Protein AF-A0A535BBU9-F1 (afdb_monomer)

Mean predicted aligned error: 6.26 Å

Solvent-accessible surface area (backbone atoms only — not comparable to full-atom values): 6568 Å² total; per-residue (Å²): 130,86,76,53,71,64,62,54,52,47,43,52,56,16,50,41,38,66,32,58,55,53,78,91,78,85,64,102,66,55,45,22,62,39,88,97,40,76,40,76,82,82,88,66,98,69,74,62,65,70,58,57,48,47,49,50,55,28,48,76,70,32,73,98,47,86,40,62,40,76,49,74,51,74,53,91,98,52,83,68,46,76,44,82,46,59,55,66,65,68,52,30,73,76,65,23,49,96,76,77,86,76,132

Structure (mmCIF, N/CA/C/O backbone):
data_AF-A0A535BBU9-F1
#
_entry.id   AF-A0A535BBU9-F1
#
loop_
_atom_site.group_PDB
_atom_site.id
_atom_site.type_symbol
_atom_site.label_atom_id
_atom_site.label_alt_id
_atom_site.label_comp_id
_atom_site.label_asym_id
_atom_site.label_entity_id
_atom_site.label_seq_id
_atom_site.pdbx_PDB_ins_code
_atom_site.Cartn_x
_atom_site.Cartn_y
_atom_site.Cartn_z
_atom_site.occupancy
_atom_site.B_iso_or_equiv
_atom_site.auth_seq_id
_atom_site.auth_comp_id
_atom_site.auth_asym_id
_atom_site.auth_atom_id
_atom_site.pdbx_PDB_model_num
ATOM 1 N N . MET A 1 1 ? 28.870 3.635 -14.267 1.00 46.66 1 MET A N 1
ATOM 2 C CA . MET A 1 1 ? 28.048 4.583 -13.481 1.00 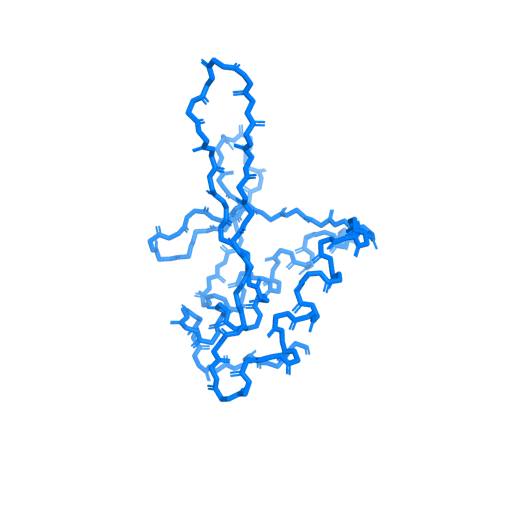46.66 1 MET A CA 1
ATOM 3 C C . MET A 1 1 ? 27.429 3.824 -12.326 1.00 46.66 1 MET A C 1
ATOM 5 O O . MET A 1 1 ? 26.685 2.888 -12.581 1.00 46.66 1 MET A O 1
ATOM 9 N N . THR A 1 2 ? 27.770 4.173 -11.087 1.00 50.38 2 THR A N 1
ATOM 10 C CA . THR A 1 2 ? 27.231 3.526 -9.886 1.00 50.38 2 THR A CA 1
ATOM 11 C C . THR A 1 2 ? 25.719 3.693 -9.878 1.00 50.38 2 THR A C 1
ATOM 13 O O . THR A 1 2 ? 25.209 4.814 -9.817 1.00 50.38 2 THR A O 1
ATOM 16 N N . ASP A 1 3 ? 24.997 2.588 -10.014 1.00 59.50 3 ASP A N 1
ATOM 1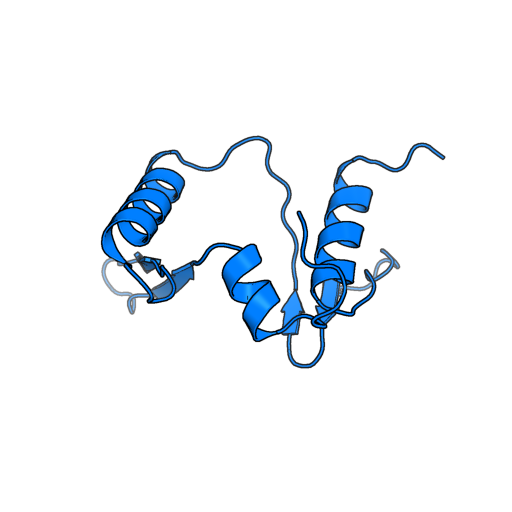7 C CA . ASP A 1 3 ? 23.547 2.609 -9.958 1.00 59.50 3 ASP A CA 1
ATOM 18 C C . ASP A 1 3 ? 23.148 3.044 -8.545 1.00 59.50 3 ASP A C 1
ATOM 20 O O . ASP A 1 3 ? 23.429 2.358 -7.559 1.00 59.50 3 ASP A O 1
ATOM 24 N N . ARG A 1 4 ? 22.594 4.256 -8.421 1.00 75.12 4 ARG A N 1
ATOM 25 C CA . ARG A 1 4 ? 22.166 4.771 -7.118 1.00 75.12 4 ARG A CA 1
ATOM 26 C C . ARG A 1 4 ? 21.153 3.778 -6.549 1.00 75.12 4 ARG A C 1
ATOM 28 O O . ARG A 1 4 ? 20.250 3.368 -7.269 1.00 75.12 4 ARG A O 1
ATOM 35 N N . ALA A 1 5 ? 21.287 3.414 -5.274 1.00 78.62 5 ALA A N 1
ATOM 36 C CA . ALA A 1 5 ? 20.502 2.344 -4.649 1.00 78.62 5 ALA A CA 1
ATOM 37 C C . ALA A 1 5 ? 18.978 2.457 -4.879 1.00 78.62 5 ALA A C 1
ATOM 39 O O . ALA A 1 5 ? 18.308 1.438 -5.005 1.00 78.62 5 ALA A O 1
ATOM 40 N N . TRP A 1 6 ? 18.451 3.680 -5.007 1.00 76.44 6 TRP A N 1
ATOM 41 C CA . TRP A 1 6 ? 17.043 3.933 -5.326 1.00 76.44 6 TRP A CA 1
ATOM 42 C C . TRP A 1 6 ? 16.629 3.444 -6.726 1.00 76.44 6 TRP A C 1
ATOM 44 O O . TRP A 1 6 ? 15.581 2.823 -6.852 1.00 76.44 6 TRP A O 1
ATOM 54 N N . LYS A 1 7 ? 17.480 3.603 -7.753 1.00 82.94 7 LYS A N 1
ATOM 55 C CA . LYS A 1 7 ? 17.219 3.093 -9.113 1.00 82.94 7 LYS A CA 1
ATOM 56 C C . LYS A 1 7 ? 17.174 1.569 -9.145 1.00 82.94 7 LYS A C 1
ATOM 58 O O . LYS A 1 7 ? 16.434 0.983 -9.932 1.00 82.94 7 LYS A O 1
ATOM 63 N N . ARG A 1 8 ? 17.986 0.910 -8.312 1.00 86.75 8 ARG A N 1
ATOM 64 C CA . ARG A 1 8 ? 17.964 -0.552 -8.179 1.00 86.75 8 ARG A CA 1
ATOM 65 C C . ARG A 1 8 ? 16.633 -1.021 -7.597 1.00 86.75 8 ARG A C 1
ATOM 67 O O . ARG A 1 8 ? 16.032 -1.925 -8.161 1.00 86.75 8 ARG A O 1
ATOM 74 N N . GLN A 1 9 ? 16.166 -0.376 -6.529 1.00 86.88 9 GLN A N 1
ATOM 75 C CA . GLN A 1 9 ? 14.880 -0.707 -5.908 1.00 86.88 9 GLN A CA 1
ATOM 76 C C . GLN A 1 9 ? 13.703 -0.479 -6.862 1.00 86.88 9 GLN A C 1
ATOM 78 O O . GLN A 1 9 ? 12.855 -1.351 -6.989 1.00 86.88 9 GLN A O 1
ATOM 83 N N . GLU A 1 10 ? 13.688 0.623 -7.615 1.00 88.75 10 GLU A N 1
ATOM 84 C CA . GLU A 1 10 ? 12.648 0.857 -8.630 1.00 88.75 10 GLU A CA 1
ATOM 85 C C . GLU A 1 10 ? 12.630 -0.222 -9.714 1.00 88.75 10 GLU A C 1
ATOM 87 O O . GLU A 1 10 ? 11.563 -0.632 -10.153 1.00 88.75 10 GLU A O 1
ATOM 92 N N . ARG A 1 11 ? 13.797 -0.716 -10.150 1.00 89.88 11 ARG A N 1
ATOM 93 C CA . ARG A 1 11 ? 13.846 -1.825 -11.115 1.00 89.88 11 ARG A CA 1
ATOM 94 C C . ARG A 1 11 ? 13.326 -3.132 -10.520 1.00 89.88 11 ARG A C 1
ATOM 96 O O . ARG A 1 11 ? 12.666 -3.865 -11.240 1.00 89.88 11 ARG A O 1
ATOM 103 N N . GLN A 1 12 ? 13.605 -3.408 -9.245 1.00 89.56 12 GLN A N 1
ATOM 104 C CA . GLN A 1 12 ? 13.073 -4.588 -8.554 1.00 89.56 12 GLN A CA 1
ATOM 105 C C . GLN A 1 12 ? 11.547 -4.525 -8.452 1.00 89.56 12 GLN A C 1
ATOM 107 O O . GLN A 1 12 ? 10.877 -5.484 -8.812 1.00 89.56 12 GLN A O 1
ATOM 112 N N . VAL A 1 13 ? 11.000 -3.374 -8.051 1.00 91.38 13 VAL A N 1
ATOM 113 C CA . VAL A 1 13 ? 9.548 -3.145 -8.017 1.00 91.38 13 VAL A CA 1
ATOM 114 C C . VAL A 1 13 ? 8.945 -3.223 -9.418 1.00 91.38 13 VAL A C 1
ATOM 116 O O . VAL A 1 13 ? 7.888 -3.806 -9.582 1.00 91.38 13 VAL A O 1
ATOM 119 N N . ALA A 1 14 ? 9.601 -2.690 -10.450 1.00 90.94 14 ALA A N 1
ATOM 120 C CA . ALA A 1 14 ? 9.088 -2.794 -11.815 1.00 90.94 14 ALA A CA 1
ATOM 121 C C . ALA A 1 14 ? 9.045 -4.250 -12.298 1.00 90.94 14 ALA A C 1
ATOM 123 O O . ALA A 1 14 ? 8.027 -4.679 -12.832 1.00 90.94 14 ALA A O 1
ATOM 124 N N . ALA A 1 15 ? 10.121 -5.007 -12.061 1.00 90.06 15 ALA A N 1
ATOM 125 C CA . ALA A 1 15 ? 10.216 -6.415 -12.433 1.00 90.06 15 ALA A CA 1
ATOM 126 C C . ALA A 1 15 ? 9.146 -7.264 -11.732 1.00 90.06 15 ALA A C 1
ATOM 128 O O . ALA A 1 15 ? 8.483 -8.055 -12.391 1.00 90.06 15 ALA A O 1
ATOM 129 N N . ALA A 1 16 ? 8.909 -7.016 -10.439 1.00 88.81 16 ALA A N 1
ATOM 130 C CA . ALA A 1 16 ? 7.835 -7.635 -9.659 1.00 88.81 16 ALA A CA 1
ATOM 131 C C . ALA A 1 16 ? 6.453 -7.526 -10.311 1.00 88.81 16 ALA A C 1
ATOM 133 O O . ALA A 1 16 ? 5.591 -8.370 -10.107 1.00 88.81 16 ALA A O 1
ATOM 134 N N . LEU A 1 17 ? 6.237 -6.445 -11.058 1.00 89.06 17 LEU A N 1
ATOM 135 C CA . LEU A 1 17 ? 4.965 -6.103 -11.682 1.00 89.06 17 LEU A CA 1
ATOM 136 C C . LEU A 1 17 ? 4.940 -6.434 -13.173 1.00 89.06 17 LEU A C 1
ATOM 138 O O . LEU A 1 17 ? 4.117 -5.877 -13.897 1.00 89.06 17 LEU A O 1
ATOM 142 N N . GLY A 1 18 ? 5.885 -7.250 -13.656 1.00 86.88 18 GLY A N 1
ATOM 143 C CA . GLY A 1 18 ? 6.002 -7.567 -15.082 1.00 86.88 18 GLY A CA 1
ATOM 144 C C . GLY A 1 18 ? 6.323 -6.344 -15.952 1.00 86.88 18 GLY A C 1
ATOM 145 O O . GLY A 1 18 ? 6.052 -6.324 -17.151 1.00 86.88 18 GLY A O 1
ATOM 146 N N . SER A 1 19 ? 6.872 -5.279 -15.361 1.00 89.06 19 SER A N 1
ATOM 147 C CA . SER A 1 19 ? 7.022 -3.971 -15.998 1.00 89.06 19 SER A CA 1
ATOM 148 C C . SER A 1 19 ? 8.475 -3.471 -16.013 1.00 89.06 19 SER A C 1
ATOM 150 O O . SER A 1 19 ? 9.427 -4.130 -15.587 1.00 89.06 19 SER A O 1
ATOM 152 N N . ARG A 1 20 ? 8.680 -2.277 -16.576 1.00 86.62 20 ARG A N 1
ATOM 153 C CA . ARG A 1 20 ? 9.949 -1.558 -16.636 1.00 86.62 20 ARG A CA 1
ATOM 154 C C . ARG A 1 20 ? 9.785 -0.154 -16.072 1.00 86.62 20 ARG A C 1
ATOM 156 O O . ARG A 1 20 ? 8.767 0.506 -16.243 1.00 86.62 20 ARG A O 1
ATOM 163 N N . ARG A 1 21 ? 10.850 0.323 -15.433 1.00 89.62 21 ARG A N 1
ATOM 164 C CA . ARG A 1 21 ? 10.924 1.681 -14.901 1.00 89.62 21 ARG A CA 1
ATOM 165 C C . ARG A 1 21 ? 10.978 2.720 -16.022 1.00 89.62 21 ARG A C 1
ATOM 167 O O . ARG A 1 21 ? 11.762 2.579 -16.964 1.00 89.62 21 ARG A O 1
ATOM 174 N N . ASN A 1 22 ? 10.275 3.826 -15.832 1.00 87.62 22 ASN A N 1
ATOM 175 C CA . ASN A 1 22 ? 10.371 5.004 -16.673 1.00 87.62 22 ASN A CA 1
ATOM 176 C C . ASN A 1 22 ? 11.705 5.759 -16.494 1.00 87.62 22 ASN A C 1
ATOM 178 O O . ASN A 1 22 ? 12.196 5.957 -15.372 1.00 87.62 22 ASN A O 1
ATOM 182 N N . PRO A 1 23 ? 12.355 6.190 -17.591 1.00 82.31 23 PRO A N 1
ATOM 183 C CA . PRO A 1 23 ? 13.516 7.063 -17.506 1.00 82.31 23 PRO A CA 1
ATOM 184 C C . PRO A 1 23 ? 13.107 8.443 -16.978 1.00 82.31 23 PRO A C 1
ATOM 186 O O . PRO A 1 23 ? 12.016 8.928 -17.251 1.00 82.31 23 PRO A O 1
ATOM 189 N N . ASN A 1 24 ? 14.007 9.098 -16.243 1.00 71.69 24 ASN A N 1
ATOM 190 C CA . ASN A 1 24 ? 13.796 10.479 -15.820 1.00 71.69 24 ASN A CA 1
ATOM 191 C C . ASN A 1 24 ? 14.158 11.404 -16.996 1.00 71.69 24 ASN A C 1
ATOM 193 O O . ASN A 1 24 ? 15.317 11.795 -17.132 1.00 71.69 24 ASN A O 1
ATOM 197 N N . SER A 1 25 ? 13.198 11.647 -17.890 1.00 70.56 25 SER A N 1
ATOM 198 C CA . SER A 1 25 ? 13.350 12.459 -19.108 1.00 70.56 25 SER A CA 1
ATOM 199 C C . SER A 1 25 ? 13.008 13.942 -18.911 1.00 70.56 25 SER A C 1
ATOM 201 O O . SER A 1 25 ? 13.025 14.696 -19.878 1.00 70.56 25 SER A O 1
ATOM 203 N N . GLY A 1 26 ? 12.719 14.383 -17.679 1.00 63.00 26 GLY A N 1
ATOM 204 C CA . GLY A 1 26 ? 12.297 15.760 -17.387 1.00 63.00 26 GLY A CA 1
ATOM 205 C C . GLY A 1 26 ? 10.804 16.032 -17.612 1.00 63.00 26 GLY A C 1
ATOM 206 O O . GLY A 1 26 ? 10.342 17.134 -17.335 1.00 63.00 26 GLY A O 1
ATOM 207 N N . GLU A 1 27 ? 10.041 15.033 -18.055 1.00 70.50 27 GLU A N 1
ATOM 208 C CA . GLU A 1 27 ? 8.578 15.073 -18.107 1.00 70.50 27 GLU A CA 1
ATOM 209 C C . GLU A 1 27 ? 7.979 14.538 -16.796 1.00 70.50 27 GLU A C 1
ATOM 211 O O . GLU A 1 27 ? 8.543 13.638 -16.170 1.00 70.50 27 GLU A O 1
ATOM 216 N N . HIS A 1 28 ? 6.826 15.073 -16.373 1.00 69.50 28 HIS A N 1
ATOM 217 C CA . HIS A 1 28 ? 6.067 14.550 -15.231 1.00 69.50 28 HIS A CA 1
ATOM 218 C C . HIS A 1 28 ? 5.485 13.170 -15.570 1.00 69.50 28 HIS A C 1
ATOM 220 O O . HIS A 1 28 ? 4.343 13.052 -16.010 1.00 69.50 28 HIS A O 1
ATOM 226 N N . ARG A 1 29 ? 6.290 12.125 -15.375 1.00 82.69 29 ARG A N 1
ATOM 227 C CA . ARG A 1 29 ? 5.932 10.721 -15.588 1.00 82.69 29 ARG A CA 1
ATOM 228 C C . ARG A 1 29 ? 6.052 9.966 -14.267 1.00 82.69 29 ARG A C 1
ATOM 230 O O . ARG A 1 29 ? 6.923 10.277 -13.462 1.00 82.69 29 ARG A O 1
ATOM 237 N N . THR A 1 30 ? 5.173 8.993 -14.051 1.00 88.88 30 THR A N 1
ATOM 238 C CA . THR A 1 30 ? 5.263 8.076 -12.906 1.00 88.88 30 THR A CA 1
ATOM 239 C C . THR A 1 30 ? 6.523 7.210 -13.004 1.00 88.88 30 THR A C 1
ATOM 241 O O . THR A 1 30 ? 7.044 7.014 -14.107 1.00 88.88 30 THR A O 1
ATOM 244 N N . ASP A 1 31 ? 7.010 6.663 -11.890 1.00 90.12 31 ASP A N 1
ATOM 245 C CA . ASP A 1 31 ? 8.239 5.865 -11.890 1.00 90.12 31 ASP A CA 1
ATOM 246 C C . ASP A 1 31 ? 8.092 4.557 -12.682 1.00 90.12 31 ASP A C 1
ATOM 248 O O . ASP A 1 31 ? 9.047 4.128 -13.339 1.00 90.12 31 ASP A O 1
ATOM 252 N N . ILE A 1 32 ? 6.920 3.913 -12.635 1.00 91.06 32 ILE A N 1
ATOM 253 C CA . ILE A 1 32 ? 6.648 2.614 -13.273 1.00 91.06 32 ILE A CA 1
ATOM 254 C C . ILE A 1 32 ? 5.219 2.597 -13.841 1.00 91.06 32 ILE A C 1
ATOM 256 O O . ILE A 1 32 ? 4.261 2.880 -13.124 1.00 91.06 32 ILE A O 1
ATOM 260 N N . ASP A 1 33 ? 5.075 2.210 -15.111 1.00 90.62 33 ASP A N 1
ATOM 261 C CA . ASP A 1 33 ? 3.773 1.957 -15.748 1.00 90.62 33 ASP A CA 1
ATOM 262 C C . ASP A 1 33 ? 3.476 0.449 -15.726 1.00 90.62 33 ASP A C 1
ATOM 264 O O . ASP A 1 33 ? 4.053 -0.304 -16.507 1.00 90.62 33 ASP A O 1
ATOM 268 N N . ALA A 1 34 ? 2.601 -0.028 -14.841 1.00 88.44 34 ALA A N 1
ATOM 269 C CA . ALA A 1 34 ? 2.298 -1.455 -14.680 1.00 88.44 34 ALA A CA 1
ATOM 270 C C . ALA A 1 34 ? 0.828 -1.743 -15.009 1.00 88.44 34 ALA A C 1
ATOM 272 O O . ALA A 1 34 ? -0.047 -1.662 -14.147 1.00 88.44 34 ALA A O 1
ATOM 273 N N . GLY A 1 35 ? 0.544 -2.051 -16.279 1.00 86.50 35 GLY A N 1
ATOM 274 C CA . GLY A 1 35 ? -0.820 -2.291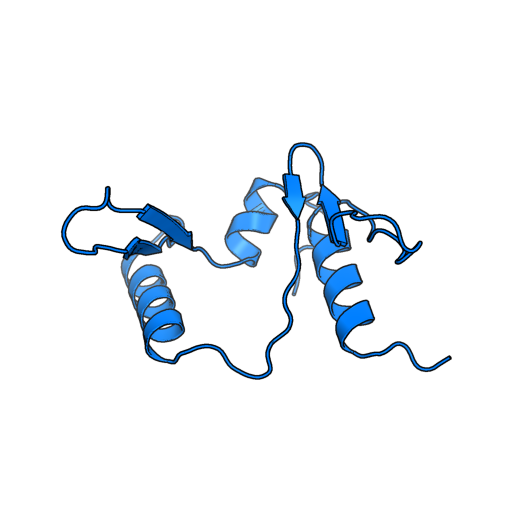 -16.755 1.00 86.50 35 GLY A CA 1
ATOM 275 C C . GLY A 1 35 ? -1.739 -1.094 -16.458 1.00 86.50 35 GLY A C 1
ATOM 276 O O . GLY A 1 35 ? -1.475 -0.002 -16.962 1.00 86.50 35 GLY A O 1
ATOM 277 N N . PRO A 1 36 ? -2.807 -1.252 -15.650 1.00 89.25 36 PRO A N 1
ATOM 278 C CA . PRO A 1 36 ? -3.697 -0.150 -15.282 1.00 89.25 36 PRO A CA 1
ATOM 279 C C . PRO A 1 36 ? -3.119 0.792 -14.206 1.00 89.25 36 PRO A C 1
ATOM 281 O O . PRO A 1 36 ? -3.782 1.761 -13.833 1.00 89.25 36 PRO A O 1
ATOM 284 N N . PHE A 1 37 ? -1.929 0.511 -13.666 1.00 90.69 37 PHE A N 1
ATOM 285 C CA . PHE A 1 37 ? -1.363 1.230 -12.526 1.00 90.69 37 PHE A CA 1
ATOM 286 C C . PHE A 1 37 ? -0.242 2.192 -12.937 1.00 90.69 37 PHE A C 1
ATOM 288 O O . PHE A 1 37 ? 0.736 1.795 -13.568 1.00 90.69 37 PHE A O 1
ATOM 295 N N . ALA A 1 38 ? -0.357 3.446 -12.494 1.00 92.44 38 ALA A N 1
ATOM 296 C CA . ALA A 1 38 ? 0.732 4.421 -12.488 1.00 92.44 38 ALA A CA 1
ATOM 297 C C . ALA A 1 38 ? 1.391 4.419 -11.099 1.00 92.44 38 ALA A C 1
ATOM 299 O O . ALA A 1 38 ? 0.803 4.906 -10.128 1.00 92.44 38 ALA A O 1
ATOM 300 N N . VAL A 1 39 ? 2.572 3.810 -10.984 1.00 92.00 39 VAL A N 1
ATOM 301 C CA . VAL A 1 39 ? 3.221 3.514 -9.702 1.00 92.00 39 VAL A CA 1
ATOM 302 C C . VAL A 1 39 ? 4.338 4.514 -9.410 1.00 92.00 39 VAL A C 1
ATOM 304 O O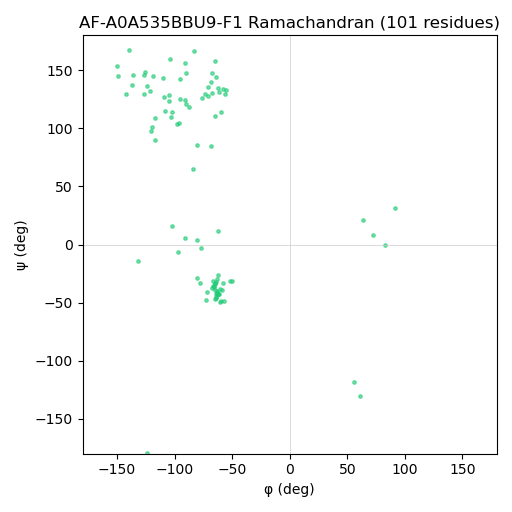 . VAL A 1 39 ? 5.384 4.526 -10.057 1.00 92.00 39 VAL A O 1
ATOM 307 N N . GLU A 1 40 ? 4.128 5.314 -8.366 1.00 93.62 40 GLU A N 1
ATOM 308 C CA . GLU A 1 40 ? 5.150 6.160 -7.746 1.00 93.62 40 GLU A CA 1
ATOM 309 C C . GLU A 1 40 ? 5.863 5.376 -6.633 1.00 93.62 40 GLU A C 1
ATOM 311 O O . GLU A 1 40 ? 5.236 4.965 -5.650 1.00 93.62 40 GLU A O 1
ATOM 316 N N . HIS A 1 41 ? 7.178 5.202 -6.737 1.00 92.12 41 HIS A N 1
ATOM 317 C CA . HIS A 1 41 ? 7.968 4.429 -5.787 1.00 92.12 41 HIS A CA 1
ATOM 318 C C . HIS A 1 41 ? 8.783 5.338 -4.858 1.00 92.12 41 HIS A C 1
ATOM 320 O O . HIS A 1 41 ? 9.616 6.143 -5.266 1.00 92.12 41 HIS A O 1
ATOM 326 N N . LYS A 1 42 ? 8.594 5.179 -3.542 1.00 90.44 42 LYS A N 1
ATOM 327 C CA . LYS A 1 42 ? 9.292 5.986 -2.530 1.00 90.44 42 LYS A CA 1
ATOM 328 C C . LYS A 1 42 ? 10.122 5.122 -1.596 1.00 90.44 42 LYS A C 1
ATOM 330 O O . LYS A 1 42 ? 9.647 4.659 -0.565 1.00 90.44 42 LYS A O 1
ATOM 335 N N . ALA A 1 43 ? 11.414 5.033 -1.893 1.00 89.62 43 ALA A N 1
ATOM 336 C CA . ALA A 1 43 ? 12.389 4.431 -0.994 1.00 89.62 43 ALA A CA 1
ATOM 337 C C . ALA A 1 43 ? 12.583 5.277 0.280 1.00 89.62 43 ALA A C 1
ATOM 339 O O . ALA A 1 43 ? 12.821 6.491 0.215 1.00 89.62 43 ALA A O 1
ATOM 340 N N . ARG A 1 44 ? 12.518 4.647 1.456 1.00 90.75 44 ARG A N 1
ATOM 341 C CA . ARG A 1 44 ? 12.840 5.250 2.760 1.00 90.75 44 ARG A CA 1
ATOM 342 C C . ARG A 1 44 ? 13.678 4.275 3.581 1.00 90.75 44 ARG A C 1
ATOM 344 O O . ARG A 1 44 ? 13.485 3.071 3.498 1.00 90.75 44 ARG A O 1
ATOM 351 N N . LYS A 1 45 ? 14.603 4.799 4.393 1.00 91.25 45 LYS A N 1
ATOM 352 C CA . LYS A 1 45 ? 15.434 3.976 5.293 1.00 91.25 45 LYS A CA 1
ATOM 353 C C . LYS A 1 45 ? 14.605 3.319 6.402 1.00 91.25 45 LYS A C 1
ATOM 355 O O . LYS A 1 45 ? 14.952 2.247 6.880 1.00 91.25 45 LYS A O 1
ATOM 360 N N . SER A 1 46 ? 13.537 3.983 6.828 1.00 93.38 46 SER A N 1
ATOM 361 C CA . SER A 1 46 ? 12.597 3.48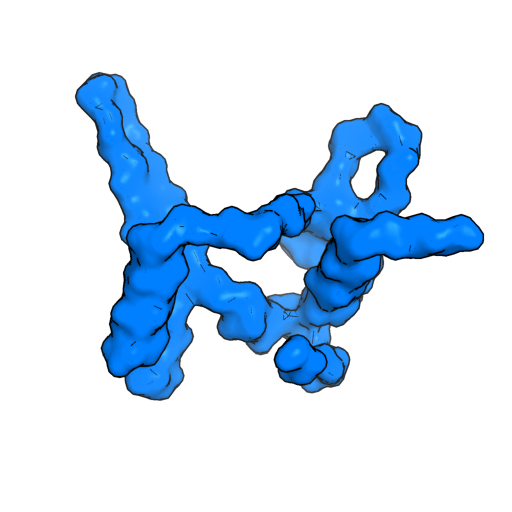0 7.819 1.00 93.38 46 SER A CA 1
ATOM 362 C C . SER A 1 46 ? 11.206 4.043 7.560 1.00 93.38 46 SER A C 1
ATOM 364 O O . SER A 1 46 ? 11.049 5.135 7.007 1.00 93.38 46 SER A O 1
ATOM 366 N N . MET A 1 47 ? 10.203 3.286 7.991 1.00 95.62 47 MET A N 1
ATOM 367 C CA . MET A 1 47 ? 8.807 3.705 8.025 1.00 95.62 47 MET A CA 1
ATOM 368 C C . MET A 1 47 ? 8.400 4.039 9.469 1.00 95.62 47 MET A C 1
ATOM 370 O O . MET A 1 47 ? 9.060 3.588 10.413 1.00 95.62 47 MET A O 1
ATOM 374 N N . PRO A 1 48 ? 7.327 4.822 9.685 1.00 97.31 48 PRO A N 1
ATOM 375 C CA . PRO A 1 48 ? 6.793 5.046 11.023 1.00 97.31 48 PRO A CA 1
ATOM 376 C C . PRO A 1 48 ? 6.445 3.720 11.711 1.00 97.31 48 PRO A C 1
ATOM 378 O O . PRO A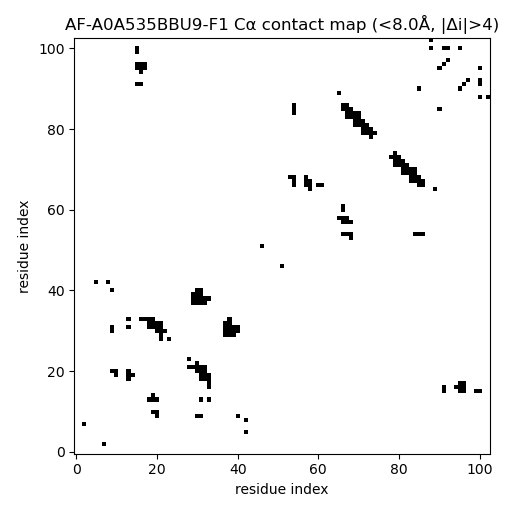 1 48 ? 5.725 2.899 11.147 1.00 97.31 48 PRO A O 1
ATOM 381 N N . LYS A 1 49 ? 6.915 3.523 12.949 1.00 97.69 49 LYS A N 1
ATOM 382 C CA . LYS A 1 49 ? 6.736 2.252 13.681 1.00 97.69 49 LYS A CA 1
ATOM 383 C C . LYS A 1 49 ? 5.272 1.848 13.855 1.00 97.69 49 LYS A C 1
ATOM 385 O O . LYS A 1 49 ? 4.964 0.664 13.859 1.00 97.69 49 LYS A O 1
ATOM 390 N N . TRP A 1 50 ? 4.373 2.821 13.999 1.00 97.38 50 TRP A N 1
ATOM 391 C CA . TRP A 1 50 ? 2.942 2.546 14.126 1.00 97.38 50 TRP A CA 1
ATOM 392 C C . TRP A 1 50 ? 2.365 1.923 12.846 1.00 97.38 50 TRP A C 1
ATOM 394 O O . TRP A 1 50 ? 1.483 1.075 12.931 1.00 97.38 50 TRP A O 1
ATOM 404 N N . LEU A 1 51 ? 2.886 2.294 11.670 1.00 96.94 51 LEU A N 1
ATOM 405 C CA . LEU A 1 51 ? 2.429 1.765 10.387 1.00 96.94 51 LEU A CA 1
ATOM 406 C C . LEU A 1 51 ? 2.889 0.319 10.210 1.00 96.94 51 LEU A C 1
ATOM 408 O O . LEU A 1 51 ? 2.086 -0.553 9.889 1.00 96.94 51 LEU A O 1
ATOM 412 N N . THR A 1 52 ? 4.169 0.050 10.477 1.00 96.00 52 THR A N 1
ATOM 413 C CA . THR A 1 52 ? 4.702 -1.317 10.402 1.00 96.00 52 THR A CA 1
ATOM 414 C C . THR A 1 52 ? 4.088 -2.217 11.475 1.00 96.00 52 THR A C 1
ATOM 416 O O . THR A 1 52 ? 3.804 -3.377 11.204 1.00 96.00 52 THR A O 1
ATOM 419 N N . GLY A 1 53 ? 3.805 -1.683 12.669 1.00 97.94 53 GLY A N 1
ATOM 420 C CA . GLY A 1 53 ? 3.070 -2.394 13.718 1.00 97.94 53 GLY A CA 1
ATOM 421 C C . GLY A 1 53 ? 1.642 -2.764 13.307 1.00 97.94 53 GLY A C 1
ATOM 422 O O . GLY A 1 53 ? 1.226 -3.898 13.530 1.00 97.94 53 GLY A O 1
ATOM 423 N N . ALA A 1 54 ? 0.913 -1.854 12.652 1.00 98.06 54 ALA A N 1
ATOM 424 C CA . ALA A 1 54 ? -0.431 -2.133 12.143 1.00 98.06 54 ALA A CA 1
ATOM 425 C C . ALA A 1 54 ? -0.428 -3.238 11.071 1.00 98.06 54 ALA A C 1
ATOM 427 O O . ALA A 1 54 ? -1.271 -4.133 11.116 1.00 98.06 54 ALA A O 1
ATOM 428 N N . LEU A 1 55 ? 0.544 -3.218 10.150 1.00 97.12 55 LEU A N 1
ATOM 429 C CA . LEU A 1 55 ? 0.716 -4.271 9.139 1.00 97.12 55 LEU A CA 1
ATOM 430 C C . LEU A 1 55 ? 1.053 -5.623 9.779 1.00 97.12 55 LEU A C 1
ATOM 432 O O . LEU A 1 55 ? 0.459 -6.636 9.416 1.00 97.12 55 LEU A O 1
ATOM 436 N N . GLN A 1 56 ? 1.939 -5.644 10.780 1.00 97.31 56 GLN A N 1
ATOM 437 C CA . GLN A 1 56 ? 2.263 -6.870 11.510 1.00 97.31 56 GLN A CA 1
ATOM 438 C C . GLN A 1 56 ? 1.038 -7.439 12.236 1.00 97.31 56 GLN A C 1
ATOM 440 O O . GLN A 1 56 ? 0.798 -8.645 12.200 1.00 97.31 56 GLN A O 1
ATOM 445 N N . GLN A 1 57 ? 0.241 -6.583 12.878 1.00 98.19 57 GLN A N 1
ATOM 446 C CA . GLN A 1 57 ? -0.990 -7.003 13.543 1.00 98.19 57 GLN A CA 1
ATOM 447 C C . GLN A 1 57 ? -2.008 -7.566 12.543 1.00 98.19 57 GLN A C 1
ATOM 449 O O . GLN A 1 57 ? -2.626 -8.598 12.822 1.00 98.19 57 GLN A O 1
ATOM 454 N N . ALA A 1 58 ? -2.155 -6.925 11.377 1.00 98.06 58 ALA A N 1
ATOM 455 C CA . ALA A 1 58 ? -2.993 -7.429 10.296 1.00 98.06 58 ALA A CA 1
ATOM 456 C C . ALA A 1 58 ? -2.516 -8.814 9.836 1.00 98.06 58 ALA A C 1
ATOM 458 O O . ALA A 1 58 ? -3.323 -9.739 9.808 1.00 98.06 58 ALA A O 1
ATOM 459 N N . ARG A 1 59 ? -1.209 -8.988 9.588 1.00 96.94 59 ARG A N 1
ATOM 460 C CA . ARG A 1 59 ? -0.608 -10.274 9.195 1.00 96.94 59 ARG A CA 1
ATOM 461 C C . ARG A 1 59 ? -0.873 -11.380 10.210 1.00 96.94 59 ARG A C 1
ATOM 463 O O . ARG A 1 59 ? -1.363 -12.440 9.839 1.00 96.94 59 ARG A O 1
ATOM 470 N N . ASN A 1 60 ? -0.633 -11.113 11.491 1.00 97.75 60 ASN A N 1
ATOM 471 C CA . ASN A 1 60 ? -0.838 -12.097 12.556 1.00 97.75 60 ASN A CA 1
ATOM 472 C C . ASN A 1 60 ? -2.304 -12.545 12.684 1.00 97.75 60 ASN A C 1
ATOM 474 O O . ASN A 1 60 ? -2.569 -13.646 13.155 1.00 97.75 60 ASN A O 1
ATOM 478 N N . SER A 1 61 ? -3.252 -11.696 12.281 1.00 97.00 61 SER A N 1
ATOM 479 C CA . SER A 1 61 ? -4.693 -11.952 12.410 1.00 97.00 61 SER A CA 1
ATOM 480 C C . SER A 1 61 ? -5.331 -12.504 11.128 1.00 97.00 61 SER A C 1
ATOM 482 O O . SER A 1 61 ? -6.522 -12.830 11.117 1.00 97.00 61 SER A O 1
ATOM 484 N N . ALA A 1 62 ? -4.580 -12.567 10.025 1.00 97.00 62 ALA A N 1
ATOM 485 C CA . ALA A 1 62 ? -5.148 -12.820 8.708 1.00 97.00 62 ALA A CA 1
ATOM 486 C C . ALA A 1 62 ? -5.489 -14.301 8.473 1.00 97.00 62 ALA A C 1
ATOM 488 O O . ALA A 1 62 ? -6.513 -14.591 7.847 1.00 97.00 62 ALA A O 1
ATOM 489 N N . GLY A 1 63 ? -4.711 -15.229 9.044 1.00 95.44 63 GLY A N 1
ATOM 490 C CA . GLY A 1 63 ? -4.793 -16.650 8.688 1.00 95.44 63 GLY A CA 1
ATOM 491 C C . GLY A 1 63 ? -4.465 -16.828 7.205 1.00 95.44 63 GLY A C 1
ATOM 492 O O . GLY A 1 63 ? -3.506 -16.232 6.726 1.00 95.44 63 GLY A O 1
ATOM 493 N N . ASP A 1 64 ? -5.314 -17.552 6.475 1.00 94.12 64 ASP A N 1
ATOM 494 C CA . ASP A 1 64 ? -5.162 -17.778 5.025 1.00 94.12 64 ASP A CA 1
ATOM 495 C C . ASP A 1 64 ? -5.651 -16.602 4.155 1.00 94.12 64 ASP A C 1
ATOM 497 O O . ASP A 1 64 ? -5.694 -16.690 2.930 1.00 94.12 64 ASP A O 1
ATOM 501 N N . ARG A 1 65 ? -6.082 -15.497 4.773 1.00 95.38 65 ARG A N 1
ATOM 502 C CA . ARG A 1 65 ? -6.546 -14.296 4.063 1.00 95.38 65 ARG A CA 1
ATOM 503 C C . ARG A 1 65 ? -5.382 -13.333 3.843 1.00 95.38 65 ARG A C 1
ATOM 505 O O . ARG A 1 65 ? -4.442 -13.306 4.631 1.00 95.38 65 ARG A O 1
ATOM 512 N N . THR A 1 66 ? -5.486 -12.460 2.845 1.00 95.62 66 THR A N 1
ATOM 513 C CA . THR A 1 66 ? -4.498 -11.390 2.649 1.00 95.62 66 THR A CA 1
ATOM 514 C C . THR A 1 66 ? -4.617 -10.317 3.738 1.00 95.62 66 THR A C 1
ATOM 516 O O . THR A 1 66 ? -5.713 -9.785 3.959 1.00 95.62 66 THR A O 1
ATOM 519 N N . PRO A 1 67 ? -3.518 -9.960 4.425 1.00 97.50 67 PRO A N 1
ATOM 520 C CA . PRO A 1 67 ? -3.526 -8.903 5.423 1.00 97.50 67 PRO A CA 1
ATOM 521 C C . PRO A 1 67 ? -3.618 -7.517 4.783 1.00 97.50 67 PRO A C 1
ATOM 523 O O . PRO A 1 67 ? -2.829 -7.147 3.920 1.00 97.50 67 PRO A O 1
ATOM 526 N N . VAL A 1 68 ? -4.563 -6.710 5.264 1.00 97.62 68 VAL A N 1
ATOM 527 C CA . VAL A 1 68 ? -4.791 -5.348 4.772 1.00 97.62 68 VAL A CA 1
ATOM 528 C C . VAL A 1 68 ? -5.027 -4.409 5.949 1.00 97.62 68 VAL A C 1
ATOM 530 O O . VAL A 1 68 ? -5.779 -4.718 6.873 1.00 97.62 68 VAL A O 1
ATOM 533 N N . VAL A 1 69 ? -4.419 -3.227 5.895 1.00 98.31 69 VAL A N 1
ATOM 534 C CA . VAL A 1 69 ? -4.662 -2.115 6.814 1.00 98.31 69 VAL A CA 1
ATOM 535 C C . VAL A 1 69 ? -5.402 -1.013 6.064 1.00 98.31 69 VAL A C 1
ATOM 537 O O . VAL A 1 69 ? -4.941 -0.529 5.032 1.00 98.31 69 VAL A O 1
ATOM 540 N N . VAL A 1 70 ? -6.536 -0.567 6.607 1.00 98.12 70 VAL A N 1
ATOM 541 C CA . VAL A 1 70 ? -7.243 0.621 6.110 1.00 98.12 70 VAL A CA 1
ATOM 542 C C . VAL A 1 70 ? -6.975 1.789 7.050 1.00 98.12 70 VAL A C 1
ATOM 544 O O . VAL A 1 70 ? -7.470 1.826 8.176 1.00 98.12 70 VAL A O 1
ATOM 547 N N . LEU A 1 71 ? -6.208 2.769 6.583 1.00 97.75 71 LEU A N 1
ATOM 548 C CA . LEU A 1 71 ? -5.929 3.994 7.327 1.00 97.75 71 LEU A CA 1
ATOM 549 C C . LEU A 1 71 ? -6.972 5.044 6.976 1.00 97.75 71 LEU A C 1
ATOM 551 O O . LEU A 1 71 ? -7.126 5.390 5.809 1.00 97.75 71 LEU A O 1
ATOM 555 N N . THR A 1 72 ? -7.669 5.580 7.977 1.00 97.44 72 THR A N 1
ATOM 556 C CA . THR A 1 72 ? -8.625 6.675 7.777 1.00 97.44 72 THR A CA 1
ATOM 557 C C . THR A 1 72 ? -8.064 7.963 8.365 1.00 97.44 72 THR A C 1
ATOM 559 O O . THR A 1 72 ? -7.903 8.076 9.577 1.00 97.44 72 THR A O 1
ATOM 562 N N . GLN A 1 73 ? -7.799 8.953 7.515 1.00 96.69 73 GLN A N 1
ATOM 563 C CA . GLN A 1 73 ? -7.458 10.302 7.942 1.00 96.69 73 GLN A CA 1
ATOM 564 C C . GLN A 1 73 ? -8.739 11.115 8.126 1.00 96.69 73 GLN A C 1
ATOM 566 O O . GLN A 1 73 ? -9.489 11.348 7.175 1.00 96.69 73 GLN A O 1
ATOM 571 N N . VAL A 1 74 ? -8.968 11.569 9.356 1.00 95.88 74 VAL A N 1
ATOM 572 C CA . VAL A 1 74 ? -10.071 12.463 9.720 1.00 95.88 74 VAL A CA 1
ATOM 573 C C . VAL A 1 74 ? -9.530 13.845 10.068 1.00 95.88 74 VAL A C 1
ATOM 575 O O . VAL A 1 74 ? -8.469 13.982 10.670 1.00 95.88 74 VAL A O 1
ATOM 578 N N . SER A 1 75 ? -10.269 14.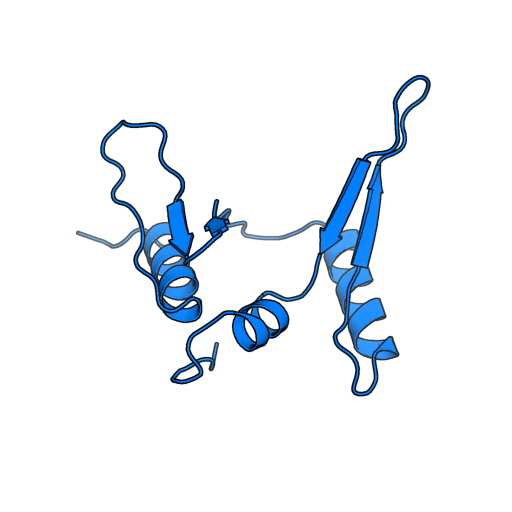883 9.695 1.00 93.88 75 SER A N 1
ATOM 579 C CA . SER A 1 75 ? -10.006 16.257 10.120 1.00 93.88 75 SER A CA 1
ATOM 580 C C . SER A 1 75 ? -11.324 17.014 10.185 1.00 93.88 75 SER A C 1
ATOM 582 O O . SER A 1 75 ? -12.206 16.771 9.357 1.00 93.88 75 SER A O 1
ATOM 584 N N . GLN A 1 76 ? -11.457 17.934 11.138 1.00 94.25 76 GLN A N 1
ATOM 585 C CA . GLN A 1 76 ? -12.677 18.719 11.307 1.00 94.25 76 GLN A CA 1
ATOM 586 C C . GLN A 1 76 ? -13.045 19.450 10.005 1.00 94.25 76 GLN A C 1
ATOM 588 O O . GLN A 1 76 ? -12.190 20.041 9.348 1.00 94.25 76 GLN A O 1
ATOM 593 N N . GLY A 1 77 ? -14.318 19.368 9.612 1.00 94.00 77 GLY A N 1
ATOM 594 C CA . GLY A 1 77 ? -14.838 20.045 8.421 1.00 94.00 77 GLY A CA 1
ATOM 595 C C . GLY A 1 77 ? -14.395 19.459 7.074 1.00 94.00 77 GLY A C 1
ATOM 596 O O . GLY A 1 77 ? -14.683 20.059 6.043 1.00 94.00 77 GLY A O 1
ATOM 597 N N . ARG A 1 78 ? -13.714 18.302 7.037 1.00 94.50 78 ARG A N 1
ATOM 598 C CA . ARG A 1 78 ? -13.353 17.625 5.777 1.00 94.50 78 ARG A CA 1
ATOM 599 C C . ARG A 1 78 ? -13.833 16.181 5.759 1.00 94.50 78 ARG A C 1
ATOM 601 O O . ARG A 1 78 ? -13.869 15.504 6.784 1.00 94.50 78 ARG A O 1
ATOM 608 N N . LYS A 1 79 ? -14.159 15.692 4.560 1.00 94.62 79 LYS A N 1
ATOM 609 C CA . LYS A 1 79 ? -14.475 14.278 4.335 1.00 94.62 79 LYS A CA 1
ATOM 610 C C . LYS A 1 79 ? -13.251 13.423 4.664 1.00 94.62 79 LYS A C 1
ATOM 612 O O . LYS A 1 79 ? -12.143 13.734 4.232 1.00 94.62 79 LYS A O 1
ATOM 617 N N . ALA A 1 80 ? -13.477 12.333 5.392 1.00 96.69 80 ALA A N 1
ATOM 618 C CA . ALA A 1 80 ? -12.425 11.391 5.734 1.00 96.69 80 ALA A CA 1
ATOM 619 C C . ALA A 1 80 ? -11.808 10.763 4.474 1.00 96.69 80 ALA A C 1
ATOM 621 O O . ALA A 1 80 ? -12.535 10.264 3.607 1.00 96.69 80 ALA A O 1
ATOM 622 N N . GLN A 1 81 ? -10.480 10.761 4.402 1.00 97.25 81 GLN A N 1
ATOM 623 C CA . GLN A 1 81 ? -9.723 10.082 3.351 1.00 97.25 81 GLN A CA 1
ATOM 624 C C . GLN A 1 81 ? -9.300 8.704 3.845 1.00 97.25 81 GLN A C 1
ATOM 626 O O . GLN A 1 81 ? -9.002 8.535 5.026 1.00 97.25 81 GLN A O 1
ATOM 631 N N . ARG A 1 82 ? -9.319 7.707 2.959 1.00 97.62 82 ARG A N 1
ATOM 632 C CA . ARG A 1 82 ? -8.982 6.322 3.293 1.00 97.62 82 ARG A CA 1
ATOM 633 C C . ARG A 1 82 ? -7.866 5.831 2.391 1.00 97.62 82 ARG A C 1
ATOM 635 O O . ARG A 1 82 ? -7.921 6.058 1.187 1.00 97.62 82 ARG A O 1
ATOM 642 N N . TYR A 1 83 ? -6.905 5.140 2.985 1.00 97.56 83 TYR A N 1
ATOM 643 C CA . TYR A 1 83 ? -5.788 4.510 2.298 1.00 97.56 83 TYR A CA 1
ATOM 644 C C . TYR A 1 83 ? -5.816 3.020 2.593 1.00 97.56 83 TYR A C 1
ATOM 646 O O . TYR A 1 83 ? -5.956 2.624 3.750 1.00 97.56 83 TYR A O 1
ATOM 654 N N . VAL A 1 84 ? -5.682 2.214 1.549 1.00 97.44 84 VAL A N 1
ATOM 655 C CA . VAL A 1 84 ? -5.504 0.769 1.665 1.00 97.44 84 VAL A CA 1
ATOM 656 C C . VAL A 1 84 ? -4.008 0.501 1.601 1.00 97.44 84 VAL A C 1
ATOM 658 O O . VAL A 1 84 ? -3.341 0.956 0.676 1.00 97.44 84 VAL A O 1
ATOM 661 N N . VAL A 1 85 ? -3.482 -0.185 2.610 1.00 97.12 85 VAL A N 1
ATOM 662 C CA . VAL A 1 85 ? -2.070 -0.554 2.704 1.00 97.12 85 VAL A CA 1
ATOM 663 C C . VAL A 1 85 ? -1.995 -2.056 2.926 1.00 97.12 85 VAL A C 1
ATOM 665 O O . VAL A 1 85 ? -2.652 -2.588 3.818 1.00 97.12 85 VAL A O 1
ATOM 668 N N . LEU A 1 86 ? -1.188 -2.726 2.123 1.00 95.69 86 LEU A N 1
ATOM 669 C CA . LEU A 1 86 ? -0.866 -4.143 2.226 1.00 95.69 86 LEU A CA 1
ATOM 670 C C . LEU A 1 86 ? 0.623 -4.326 1.938 1.00 95.69 86 LEU A C 1
ATOM 672 O O . LEU A 1 86 ? 1.286 -3.379 1.498 1.00 95.69 86 LEU A O 1
ATOM 676 N N . ASP A 1 87 ? 1.152 -5.510 2.232 1.00 93.44 87 ASP A N 1
ATOM 677 C CA . ASP A 1 87 ? 2.525 -5.824 1.858 1.00 93.44 87 ASP A CA 1
ATOM 678 C C . ASP A 1 87 ? 2.663 -5.831 0.330 1.00 93.44 87 ASP A C 1
ATOM 680 O O . ASP A 1 87 ? 1.744 -6.218 -0.395 1.00 93.44 87 ASP A O 1
ATOM 684 N N . PHE A 1 88 ? 3.807 -5.370 -0.172 1.00 93.62 88 PHE A N 1
ATOM 685 C CA . PHE A 1 88 ? 4.038 -5.338 -1.610 1.00 93.62 88 PHE A CA 1
ATOM 686 C C . PHE A 1 88 ? 4.071 -6.748 -2.204 1.00 93.62 88 PHE A C 1
ATOM 688 O O . PHE A 1 88 ? 3.631 -6.907 -3.333 1.00 93.62 88 PHE A O 1
ATOM 695 N N . SER A 1 89 ? 4.537 -7.753 -1.453 1.00 90.75 89 SER A N 1
ATOM 696 C CA . SER A 1 89 ? 4.505 -9.152 -1.899 1.00 90.75 89 SER A CA 1
ATOM 697 C C . SER A 1 89 ? 3.077 -9.626 -2.159 1.00 90.75 89 SER A C 1
ATOM 699 O O . SER A 1 89 ? 2.791 -10.068 -3.262 1.00 90.75 89 SER A O 1
ATOM 701 N N . ASP A 1 90 ? 2.157 -9.405 -1.215 1.00 92.19 90 ASP A N 1
ATOM 702 C CA . ASP A 1 90 ? 0.742 -9.756 -1.384 1.00 92.19 90 ASP A CA 1
ATOM 703 C C . ASP A 1 90 ? 0.119 -9.046 -2.603 1.00 92.19 90 ASP A C 1
ATOM 705 O O . ASP A 1 90 ? -0.685 -9.621 -3.335 1.00 92.19 90 ASP A O 1
ATOM 709 N N . TRP A 1 91 ? 0.485 -7.779 -2.833 1.00 92.00 91 TRP A N 1
ATOM 710 C CA . TRP A 1 91 ? 0.002 -7.026 -3.993 1.00 92.00 91 TRP A CA 1
ATOM 711 C C . TRP A 1 91 ? 0.617 -7.513 -5.314 1.00 92.00 91 TRP A C 1
ATOM 713 O O . TRP A 1 91 ? -0.087 -7.615 -6.319 1.00 92.00 91 TRP A O 1
ATOM 723 N N . ALA A 1 92 ? 1.913 -7.826 -5.321 1.00 90.62 92 ALA A N 1
ATOM 724 C CA . ALA A 1 92 ? 2.608 -8.383 -6.474 1.00 90.62 92 ALA A CA 1
ATOM 725 C C . ALA A 1 92 ? 2.085 -9.785 -6.814 1.00 90.62 92 ALA A C 1
ATOM 727 O O . ALA A 1 92 ? 1.917 -10.083 -7.986 1.00 90.62 92 ALA A O 1
ATOM 728 N N . ASP A 1 93 ? 1.714 -10.609 -5.837 1.00 88.38 93 ASP A N 1
ATOM 729 C CA . ASP A 1 93 ? 1.104 -11.919 -6.099 1.00 88.38 93 ASP A CA 1
ATOM 730 C C . ASP A 1 93 ? -0.250 -11.800 -6.822 1.00 88.38 93 ASP A C 1
ATOM 732 O O . ASP A 1 93 ? -0.637 -12.678 -7.594 1.00 88.38 93 ASP A O 1
ATOM 736 N N . TRP A 1 94 ? -0.987 -10.706 -6.603 1.00 88.88 94 TRP A N 1
ATOM 737 C CA . TRP A 1 94 ? -2.264 -10.449 -7.277 1.00 88.88 94 TRP A CA 1
ATOM 738 C C . TRP A 1 94 ? -2.122 -9.878 -8.689 1.00 88.88 94 TRP A C 1
ATOM 740 O O . TRP A 1 94 ? -3.035 -10.038 -9.504 1.00 88.88 94 TRP A O 1
ATOM 750 N N . HIS A 1 95 ? -1.040 -9.144 -8.956 1.00 85.75 95 HIS A N 1
ATOM 751 C CA . HIS A 1 95 ? -0.940 -8.259 -10.123 1.00 85.75 95 HIS A CA 1
ATOM 752 C C . HIS A 1 95 ? 0.348 -8.390 -10.938 1.00 85.75 95 HIS A C 1
ATOM 754 O O . HIS A 1 95 ? 0.417 -7.848 -12.039 1.00 85.75 95 HIS A O 1
ATOM 760 N N . GLY A 1 96 ? 1.364 -9.043 -10.393 1.00 75.06 96 GLY A N 1
ATOM 761 C CA . GLY A 1 96 ? 2.640 -9.310 -11.035 1.00 75.06 96 GLY A CA 1
ATOM 762 C C . GLY A 1 96 ? 2.592 -10.543 -11.927 1.00 75.06 96 GLY A C 1
ATOM 763 O O . GLY A 1 96 ? 1.663 -11.351 -11.872 1.00 75.06 96 GLY A O 1
ATOM 764 N N . ASP A 1 97 ? 3.619 -10.695 -12.757 1.00 65.31 97 ASP A N 1
ATOM 765 C CA . ASP A 1 97 ? 3.793 -11.907 -13.547 1.00 65.31 97 ASP A CA 1
ATOM 766 C C . ASP A 1 97 ? 4.318 -13.023 -12.632 1.00 65.31 97 ASP A C 1
ATOM 768 O O . ASP A 1 97 ? 5.334 -12.864 -11.959 1.00 65.31 97 ASP A O 1
ATOM 772 N N . ALA A 1 98 ? 3.630 -14.169 -12.612 1.00 49.50 98 ALA A N 1
ATOM 773 C CA . ALA A 1 98 ? 3.846 -15.301 -11.696 1.00 49.50 98 ALA A CA 1
ATOM 774 C C . ALA A 1 98 ? 5.227 -16.002 -11.794 1.00 49.50 98 ALA A C 1
ATOM 776 O O . ALA A 1 98 ? 5.419 -17.090 -11.251 1.00 49.50 98 ALA A O 1
ATOM 777 N N . GLN A 1 99 ? 6.197 -15.418 -12.497 1.00 47.09 99 GLN A N 1
ATOM 778 C CA . GLN A 1 99 ? 7.554 -15.927 -12.649 1.00 47.09 99 GLN A CA 1
ATOM 779 C C . GLN A 1 99 ? 8.529 -14.918 -12.023 1.00 47.09 99 GLN A C 1
ATOM 781 O O . GLN A 1 99 ? 8.753 -13.855 -12.582 1.00 47.09 99 GLN A O 1
ATOM 786 N N . GLU A 1 100 ? 9.117 -15.290 -10.879 1.00 47.62 100 GLU A N 1
ATOM 787 C CA . GLU A 1 100 ? 10.146 -14.555 -10.105 1.00 47.62 100 GLU A CA 1
ATOM 788 C C . GLU A 1 100 ? 9.687 -13.589 -8.990 1.00 47.62 100 GLU A C 1
ATOM 790 O O . GLU A 1 100 ? 10.404 -12.652 -8.641 1.00 47.62 100 GLU A O 1
ATOM 795 N N . ALA A 1 101 ? 8.572 -13.858 -8.308 1.00 43.75 101 ALA A N 1
ATOM 796 C CA . ALA A 1 101 ? 8.263 -13.202 -7.029 1.00 43.75 101 ALA A CA 1
ATOM 797 C C . ALA A 1 101 ? 8.950 -13.914 -5.841 1.00 43.75 101 ALA A C 1
ATOM 799 O O . ALA A 1 101 ? 8.307 -14.501 -4.976 1.00 43.75 1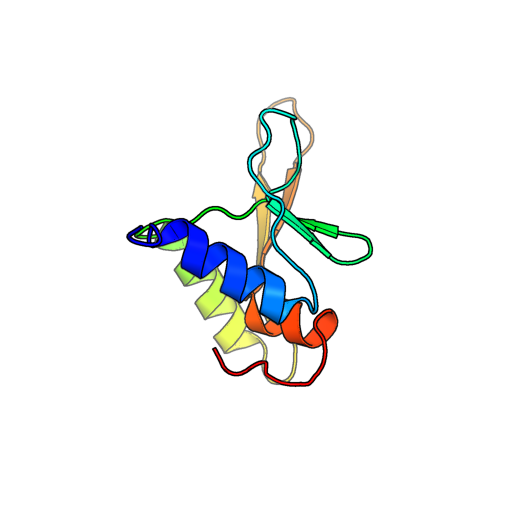01 ALA A O 1
ATOM 800 N N . ALA A 1 102 ? 10.282 -13.892 -5.799 1.00 45.28 102 ALA A N 1
ATOM 801 C CA . ALA A 1 102 ? 11.030 -14.155 -4.569 1.00 45.28 102 ALA A CA 1
ATOM 802 C C . ALA A 1 102 ? 11.859 -12.904 -4.247 1.00 45.28 102 ALA A C 1
ATOM 804 O O . ALA A 1 102 ? 12.884 -12.655 -4.884 1.00 45.28 102 ALA A O 1
ATOM 805 N N . PHE A 1 103 ? 11.360 -12.098 -3.305 1.00 46.94 103 PHE A N 1
ATOM 806 C CA . PHE A 1 103 ? 12.027 -10.899 -2.782 1.00 46.94 103 PHE A CA 1
ATOM 807 C C . PHE A 1 103 ? 12.942 -11.227 -1.605 1.00 46.94 103 PHE A C 1
ATOM 809 O O . PHE A 1 103 ? 12.508 -11.997 -0.718 1.00 46.94 103 PHE A O 1
#

Radius of gyration: 16.05 Å; Cα contacts (8 Å, |Δi|>4): 112; chains: 1; bounding box: 43×38×33 Å

Foldseek 3Di:
DPCDVQNVVLQVLQQLLVWGFDDPPVDPAAGTDRPVDRDHDDDDPDDPPVVVVQQVVQVVPQVPHFRWDWDWDDDPPDDIDIDIDGDSLSVSVVRHDPPDSDD

Sequence (103 aa):
MTDRAWKRQERQVAAALGSRRNPNSGEHRTDIDAGPFAVEHKARKSMPKWLTGALQQARNSAGDRTPVVVLTQVSQGRKAQRYVVLDFSDWADWHGDAQEAAF

Nearest PDB structures (foldseek):
  2wbl-assembly1_B  TM=3.096E-01  e=5.479E+00  Arabidopsis thaliana
  4zbp-assembly2_C-2  TM=2.568E-01  e=9.816E+00  Arabidopsis thaliana

pLDDT: mean 86.95, std 14.1, range [43.75, 98.31]

Secondary structure (DSSP, 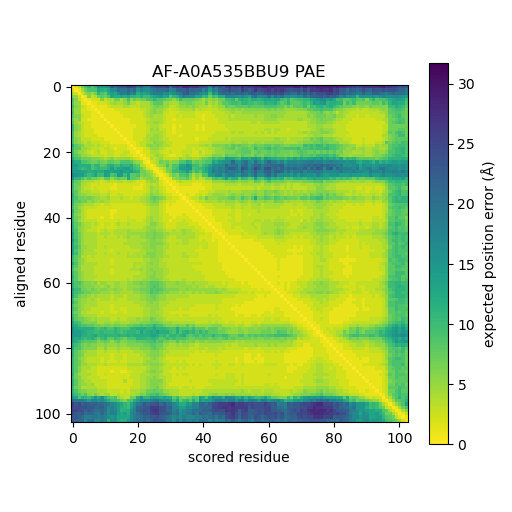8-state):
----HHHHHHHHHHHHTT--BPP--SS---SEEETTEEE-----S---HHHHHHHHHHHHHHTTSPP-EEEEEEETTEEEEEEEE--HHHHHHHHS-SS----